Protein AF-A0A961R7E0-F1 (afdb_monomer_lite)

Sequence (83 aa):
SFHVGQVLTGTYLGQKFLGEVIAVQRLGEGNRWRLTFRFDEPVDVVTFDSFSSYRHRVTATVGSDGVTAERTSNGEPHMRIEL

Radius of gyration: 12.6 Å; chains: 1; bounding box: 29×23×34 Å

Structure (mmCIF, N/CA/C/O backbone):
data_AF-A0A961R7E0-F1
#
_entry.id   AF-A0A961R7E0-F1
#
loop_
_atom_site.group_PDB
_atom_site.id
_atom_site.type_symbol
_atom_site.label_atom_id
_atom_site.label_alt_id
_atom_site.label_comp_id
_atom_site.label_asym_id
_atom_site.label_entity_id
_atom_site.label_seq_id
_atom_site.pdbx_PDB_ins_code
_atom_site.Cartn_x
_atom_site.Cartn_y
_atom_site.Cartn_z
_atom_site.occupancy
_atom_site.B_iso_or_equiv
_atom_site.auth_seq_id
_atom_site.auth_comp_id
_atom_site.auth_asym_id
_atom_site.auth_atom_id
_atom_site.pdbx_PDB_model_num
ATOM 1 N N . SER A 1 1 ? -13.780 8.046 4.568 1.00 83.31 1 SER A N 1
ATOM 2 C CA . SER A 1 1 ? -13.157 7.338 5.708 1.00 83.31 1 SER A CA 1
ATOM 3 C C . SER A 1 1 ? -12.817 5.927 5.266 1.00 83.31 1 SER A C 1
ATOM 5 O O . SER A 1 1 ? -13.557 5.369 4.467 1.00 83.31 1 SER A O 1
ATOM 7 N N . PHE A 1 2 ? -11.716 5.360 5.755 1.00 93.25 2 PHE A N 1
ATOM 8 C CA . PHE A 1 2 ? -11.320 3.992 5.409 1.00 93.25 2 PHE A CA 1
ATOM 9 C C . PHE A 1 2 ? -11.922 2.976 6.378 1.00 93.25 2 PHE A C 1
ATOM 11 O O . PHE A 1 2 ? -11.984 3.239 7.582 1.00 93.25 2 PHE A O 1
ATOM 18 N N . HIS A 1 3 ? -12.338 1.822 5.864 1.00 95.69 3 HIS A N 1
ATOM 19 C CA . HIS A 1 3 ? -12.893 0.721 6.651 1.00 95.69 3 HIS A CA 1
ATOM 20 C C . HIS A 1 3 ? -12.467 -0.637 6.080 1.00 95.69 3 HIS A C 1
ATOM 22 O O . HIS A 1 3 ? -12.075 -0.737 4.921 1.00 95.69 3 HIS A O 1
ATOM 28 N N . VAL A 1 4 ? -12.510 -1.677 6.916 1.00 97.94 4 VAL A N 1
ATOM 29 C CA . VAL A 1 4 ? -12.228 -3.056 6.489 1.00 97.94 4 VAL A CA 1
ATOM 30 C C . VAL A 1 4 ? -13.333 -3.541 5.544 1.00 97.94 4 VAL A C 1
ATOM 32 O O . VAL A 1 4 ? -14.497 -3.199 5.744 1.00 97.94 4 VAL A O 1
ATOM 35 N N . GLY A 1 5 ? -12.967 -4.313 4.521 1.00 97.94 5 GLY A N 1
ATOM 36 C CA . GLY A 1 5 ? -13.859 -4.786 3.457 1.00 97.94 5 GLY A CA 1
ATOM 37 C C . GLY A 1 5 ? -14.030 -3.797 2.302 1.00 97.94 5 GLY A C 1
ATOM 38 O O . GLY A 1 5 ? -14.635 -4.130 1.288 1.00 97.94 5 GLY A O 1
ATOM 39 N N . GLN A 1 6 ? -13.494 -2.580 2.426 1.00 97.38 6 GLN A N 1
ATOM 40 C CA . GLN A 1 6 ? -13.546 -1.595 1.354 1.00 97.38 6 GLN A CA 1
ATOM 41 C C . GLN A 1 6 ? -12.635 -2.024 0.201 1.00 97.38 6 GLN A C 1
ATOM 43 O O . GLN A 1 6 ? -11.443 -2.248 0.409 1.00 97.38 6 GLN A O 1
ATOM 48 N N . VAL A 1 7 ? -13.179 -2.087 -1.012 1.00 97.69 7 VAL A N 1
ATOM 49 C CA . VAL A 1 7 ? -12.395 -2.303 -2.232 1.00 97.69 7 VAL A CA 1
ATOM 50 C C . VAL A 1 7 ? -12.011 -0.948 -2.812 1.00 97.69 7 VAL A C 1
ATOM 52 O O . VAL A 1 7 ? -12.869 -0.088 -3.004 1.00 97.69 7 VAL A O 1
ATOM 55 N N . LEU A 1 8 ? -10.719 -0.753 -3.053 1.00 97.62 8 LEU A N 1
ATOM 56 C CA . LEU A 1 8 ? -10.143 0.497 -3.537 1.00 97.62 8 LEU A CA 1
ATOM 57 C C . LEU A 1 8 ? -9.180 0.232 -4.692 1.00 97.62 8 LEU A C 1
ATOM 59 O O . LEU A 1 8 ? -8.551 -0.829 -4.771 1.00 97.62 8 LEU A O 1
ATOM 63 N N . THR A 1 9 ? -9.039 1.236 -5.550 1.00 98.19 9 THR A N 1
ATOM 64 C CA . THR A 1 9 ? -8.038 1.291 -6.614 1.00 98.19 9 THR A CA 1
ATOM 65 C C . THR A 1 9 ? -7.000 2.361 -6.319 1.00 98.19 9 THR A C 1
ATOM 67 O O . THR A 1 9 ? -7.179 3.240 -5.469 1.00 98.19 9 THR A O 1
ATOM 70 N N . GLY A 1 10 ? -5.872 2.269 -7.010 1.00 97.56 10 GLY A N 1
ATOM 71 C CA . GLY A 1 10 ? -4.822 3.261 -6.903 1.00 97.56 10 GLY A CA 1
ATOM 72 C C . GLY A 1 10 ? -3.519 2.793 -7.511 1.00 97.56 10 GLY A C 1
ATOM 73 O O . GLY A 1 10 ? -3.480 1.856 -8.312 1.00 97.56 10 GLY A O 1
ATOM 74 N N . THR A 1 11 ? -2.436 3.439 -7.097 1.00 97.38 11 THR A N 1
ATOM 75 C CA . THR A 1 11 ? -1.077 3.043 -7.453 1.00 97.38 11 THR A CA 1
ATOM 76 C C . THR A 1 11 ? -0.276 2.662 -6.217 1.00 97.38 11 THR A C 1
ATOM 78 O O . THR A 1 11 ? -0.374 3.303 -5.170 1.00 97.38 11 THR A O 1
ATOM 81 N N . TYR A 1 12 ? 0.528 1.610 -6.340 1.00 97.06 12 TYR A N 1
ATOM 82 C CA . TYR A 1 12 ? 1.523 1.185 -5.369 1.00 97.06 12 TYR A CA 1
ATOM 83 C C . TYR A 1 12 ? 2.867 1.022 -6.076 1.00 97.06 12 TYR A C 1
ATOM 85 O O . TYR A 1 12 ? 2.989 0.224 -7.000 1.00 97.06 12 TYR A O 1
ATOM 93 N N . LEU A 1 13 ? 3.866 1.810 -5.675 1.00 95.62 13 LEU A N 1
ATOM 94 C CA . LEU A 1 13 ? 5.188 1.874 -6.310 1.00 95.62 13 LEU A CA 1
ATOM 95 C C . LEU A 1 13 ? 5.098 2.086 -7.834 1.00 95.62 13 LEU A C 1
ATOM 97 O O . LEU A 1 13 ? 5.821 1.474 -8.611 1.00 95.62 13 LEU A O 1
ATOM 101 N N . GLY A 1 14 ? 4.175 2.958 -8.252 1.00 94.38 14 GLY A N 1
ATOM 102 C CA . GLY A 1 14 ? 3.920 3.282 -9.660 1.00 94.38 14 GLY A CA 1
ATOM 103 C C . GLY A 1 14 ? 3.023 2.287 -10.405 1.00 94.38 14 GLY A C 1
ATOM 104 O O . GLY A 1 14 ? 2.641 2.560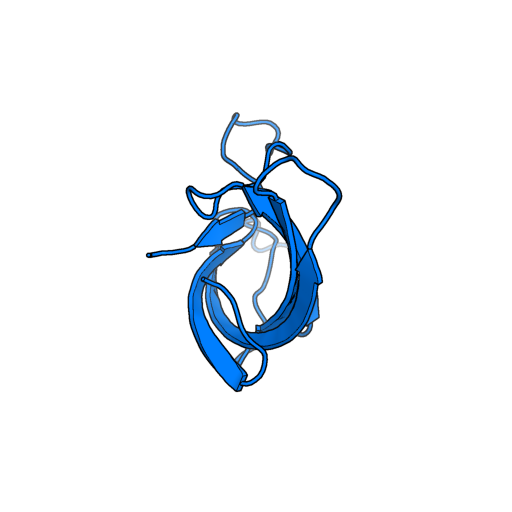 -11.539 1.00 94.38 14 GLY A O 1
ATOM 105 N N . GLN A 1 15 ? 2.639 1.178 -9.776 1.00 94.94 15 GLN A N 1
ATOM 106 C CA . GLN A 1 15 ? 1.880 0.098 -10.405 1.00 94.94 15 GLN A CA 1
ATOM 107 C C . GLN A 1 15 ? 0.424 0.147 -9.970 1.00 94.94 15 GLN A C 1
ATOM 109 O O . GLN A 1 15 ? 0.134 0.369 -8.794 1.00 94.94 15 GLN A O 1
ATOM 114 N N . LYS A 1 16 ? -0.505 -0.037 -10.908 1.00 96.75 16 LYS A N 1
ATOM 115 C CA . LYS A 1 16 ? -1.934 -0.016 -10.580 1.00 96.75 16 LYS A CA 1
ATOM 116 C C . LYS A 1 16 ? -2.303 -1.219 -9.719 1.00 96.75 16 LYS A C 1
ATOM 118 O O . LYS A 1 16 ? -1.787 -2.312 -9.929 1.00 96.75 16 LYS A O 1
ATOM 123 N N . PHE A 1 17 ? -3.225 -1.019 -8.787 1.00 97.56 17 PHE A N 1
ATOM 124 C CA . PHE A 1 17 ? -3.796 -2.102 -7.998 1.00 97.56 17 PHE A CA 1
ATOM 125 C C . PHE A 1 17 ? -5.316 -1.979 -7.903 1.00 97.56 17 PHE A C 1
ATOM 127 O O . PHE A 1 17 ? -5.872 -0.880 -7.920 1.00 97.56 17 PHE A O 1
ATOM 134 N N . LEU A 1 18 ? -5.959 -3.132 -7.736 1.00 98.12 18 LEU A N 1
ATOM 135 C CA . LEU A 1 18 ? -7.288 -3.291 -7.161 1.00 98.12 18 LEU A CA 1
ATOM 136 C C . LEU A 1 18 ? -7.112 -4.117 -5.887 1.00 98.12 18 LEU A C 1
ATOM 138 O O . LEU A 1 18 ? -6.442 -5.152 -5.913 1.00 98.12 18 LEU A O 1
ATOM 142 N N . GLY A 1 19 ? -7.652 -3.663 -4.759 1.00 97.75 19 GLY A N 1
ATOM 143 C CA . GLY A 1 19 ? -7.452 -4.378 -3.505 1.00 97.75 19 GLY A CA 1
ATOM 144 C C . GLY A 1 19 ? -8.471 -4.073 -2.428 1.00 97.75 19 GLY A C 1
ATOM 145 O O . GLY A 1 19 ? -9.024 -2.979 -2.346 1.00 97.75 19 GLY A O 1
ATOM 146 N N . GLU A 1 20 ? -8.673 -5.060 -1.567 1.00 98.31 20 GLU A N 1
ATOM 147 C CA . GLU A 1 20 ? -9.522 -4.971 -0.390 1.00 98.31 20 GLU A CA 1
ATOM 148 C C . GLU A 1 20 ? -8.702 -4.516 0.820 1.00 98.31 20 GLU A C 1
ATOM 150 O O . GLU A 1 20 ? -7.617 -5.037 1.107 1.00 98.31 20 GLU A O 1
ATOM 155 N N . VAL A 1 21 ? -9.231 -3.557 1.572 1.00 98.25 21 VAL A N 1
ATOM 156 C CA . VAL A 1 21 ? -8.691 -3.156 2.867 1.00 98.25 21 VAL A CA 1
ATOM 157 C C . VAL A 1 21 ? -9.024 -4.233 3.896 1.00 98.25 21 VAL A C 1
ATOM 159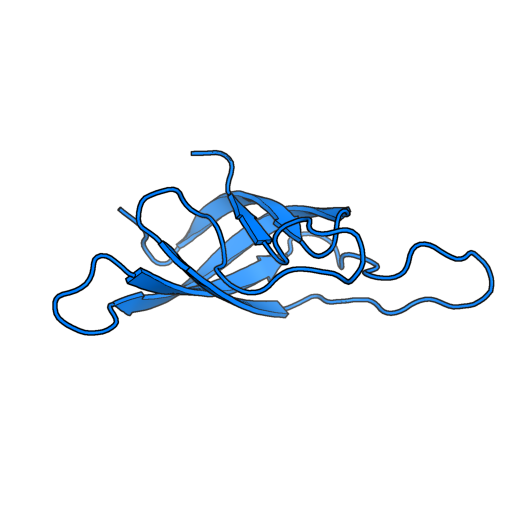 O O . VAL A 1 21 ? -10.169 -4.382 4.308 1.00 98.25 21 VAL A O 1
ATOM 162 N N . ILE A 1 22 ? -8.014 -4.954 4.373 1.00 98.44 22 ILE A N 1
ATOM 163 C CA . ILE A 1 22 ? -8.176 -6.036 5.359 1.00 98.44 22 ILE A CA 1
ATOM 164 C C . ILE A 1 22 ? -7.822 -5.611 6.790 1.00 98.44 22 ILE A C 1
ATOM 166 O O . ILE A 1 22 ? -8.109 -6.335 7.740 1.00 98.44 22 ILE A O 1
ATOM 170 N N . ALA A 1 23 ? -7.188 -4.448 6.969 1.00 98.19 23 ALA A N 1
ATOM 171 C CA . ALA A 1 23 ? -6.972 -3.849 8.285 1.00 98.19 23 ALA A CA 1
ATOM 172 C C . ALA A 1 23 ? -6.901 -2.321 8.194 1.00 98.19 23 ALA A C 1
ATOM 174 O O . ALA A 1 23 ? -6.295 -1.774 7.272 1.00 98.19 23 ALA A O 1
ATOM 175 N N . VAL A 1 24 ? -7.476 -1.645 9.191 1.00 96.94 24 VAL A N 1
ATOM 176 C CA . VAL A 1 24 ? -7.428 -0.187 9.345 1.00 96.94 24 VAL A CA 1
ATOM 177 C C . VAL A 1 24 ? -7.010 0.153 10.767 1.00 96.94 24 VAL A C 1
ATOM 179 O O . VAL A 1 24 ? -7.615 -0.312 11.729 1.00 96.94 24 VAL A O 1
ATOM 182 N N . GLN A 1 25 ? -6.010 1.016 10.900 1.00 96.06 25 GLN A N 1
ATOM 183 C CA . GLN A 1 25 ? -5.606 1.606 12.169 1.00 96.06 25 GLN A CA 1
ATOM 184 C C . GLN A 1 25 ? -5.483 3.121 12.001 1.00 96.06 25 GLN A C 1
ATOM 186 O O . GLN A 1 25 ? -4.684 3.601 11.201 1.00 96.06 25 GLN A O 1
ATOM 191 N N . ARG A 1 26 ? -6.247 3.895 12.776 1.00 92.94 26 ARG A N 1
ATOM 192 C CA . ARG A 1 26 ? -6.077 5.353 12.841 1.00 92.94 26 ARG A CA 1
ATOM 193 C C . ARG A 1 26 ? -4.856 5.681 13.703 1.00 92.94 26 ARG A C 1
ATOM 195 O O . ARG A 1 26 ? -4.711 5.125 14.789 1.00 92.94 26 ARG A O 1
ATOM 202 N N . LEU A 1 27 ? -3.969 6.549 13.220 1.00 91.38 27 LEU A N 1
ATOM 203 C CA . LEU A 1 27 ? -2.724 6.894 13.913 1.00 91.38 27 LEU A CA 1
ATOM 204 C C . LEU A 1 27 ? -2.811 8.285 14.557 1.00 91.38 27 LEU A C 1
ATOM 206 O O . LEU A 1 27 ? -2.519 9.284 13.904 1.00 91.38 27 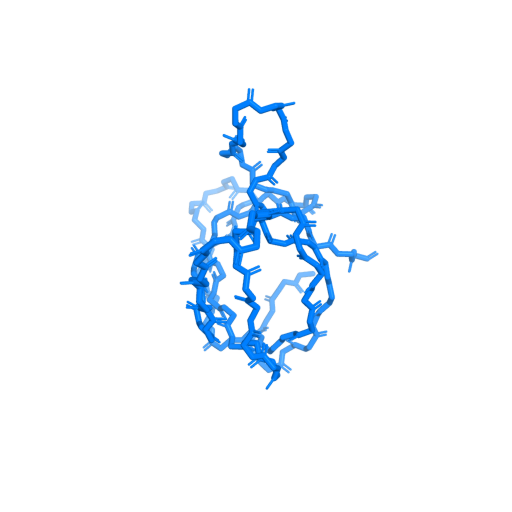LEU A O 1
ATOM 210 N N . GLY A 1 28 ? -3.131 8.328 15.853 1.00 81.81 28 GLY A N 1
ATOM 211 C CA . GLY A 1 28 ? -3.152 9.560 16.654 1.00 81.81 28 GLY A CA 1
ATOM 212 C C . GLY A 1 28 ? -4.264 10.545 16.266 1.00 81.81 28 GLY A C 1
ATOM 213 O O . GLY A 1 28 ? -5.263 10.161 15.658 1.00 81.81 28 GLY A O 1
ATOM 214 N N . GLU A 1 29 ? -4.086 11.818 16.637 1.00 73.56 29 GLU A N 1
ATOM 215 C CA . GLU A 1 29 ? -5.020 12.912 16.308 1.00 73.56 29 GLU A CA 1
ATOM 216 C C . GLU A 1 29 ? -4.891 13.397 14.857 1.00 73.56 29 GLU A C 1
ATOM 218 O O . GLU A 1 29 ? -5.842 13.927 14.284 1.00 73.56 29 GLU A O 1
ATOM 223 N N . GLY A 1 30 ? -3.728 13.180 14.236 1.00 67.44 30 GLY A N 1
ATOM 224 C CA . GLY A 1 30 ? -3.523 13.461 12.821 1.00 67.44 30 GLY A CA 1
ATOM 225 C C . GLY A 1 30 ? -4.368 12.509 11.984 1.00 67.44 30 GLY A C 1
ATOM 226 O O . GLY A 1 30 ? -4.338 11.302 12.208 1.00 67.44 30 GLY A O 1
ATOM 227 N N . ASN A 1 31 ? -5.120 13.038 11.018 1.00 85.44 31 ASN A N 1
ATOM 228 C CA . ASN A 1 31 ? -5.906 12.274 10.045 1.00 85.44 31 ASN A CA 1
ATOM 229 C C . ASN A 1 31 ? -4.998 11.412 9.147 1.00 85.44 31 ASN A C 1
ATOM 231 O O . ASN A 1 31 ? -4.807 11.695 7.967 1.00 85.44 31 ASN A O 1
ATOM 235 N N . ARG A 1 32 ? -4.396 10.377 9.730 1.00 93.31 32 ARG A N 1
ATOM 236 C CA . ARG A 1 32 ? -3.589 9.366 9.067 1.00 93.31 32 ARG A CA 1
ATOM 237 C C . ARG A 1 32 ? -4.109 7.991 9.428 1.00 93.31 32 ARG A C 1
ATOM 239 O O . ARG A 1 32 ? -4.489 7.723 10.573 1.00 93.31 32 ARG A O 1
ATOM 246 N N . TRP A 1 33 ? -4.047 7.101 8.455 1.00 95.75 33 TRP A N 1
ATOM 247 C CA . TRP A 1 33 ? -4.472 5.722 8.591 1.00 95.75 33 TRP A CA 1
ATOM 248 C C . TRP A 1 33 ? -3.345 4.812 8.153 1.00 95.75 33 TRP A C 1
ATOM 250 O O . TRP A 1 33 ? -2.781 4.978 7.077 1.00 95.75 33 TRP A O 1
ATOM 260 N N . ARG A 1 34 ? -3.039 3.821 8.980 1.00 97.06 34 ARG A N 1
ATOM 261 C CA . ARG A 1 34 ? -2.315 2.640 8.546 1.00 97.06 34 ARG A CA 1
ATOM 262 C C . ARG A 1 34 ? -3.327 1.658 7.979 1.00 97.06 34 ARG A C 1
ATOM 264 O O . ARG A 1 34 ? -4.194 1.170 8.703 1.00 97.06 34 ARG A O 1
ATOM 271 N N . LEU A 1 35 ?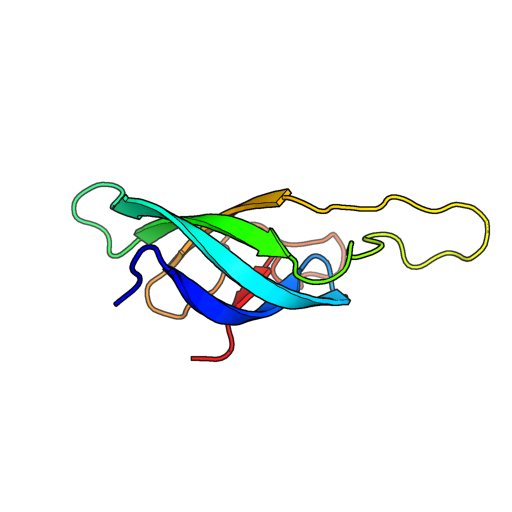 -3.217 1.411 6.685 1.00 97.75 35 LEU A N 1
ATOM 272 C CA . LEU A 1 35 ? -4.080 0.521 5.927 1.00 97.75 35 LEU A CA 1
ATOM 273 C C . LEU A 1 35 ? -3.282 -0.702 5.512 1.00 97.75 35 LEU A C 1
ATOM 275 O O . LEU A 1 35 ? -2.139 -0.576 5.073 1.00 97.75 35 LEU A O 1
ATOM 279 N N . THR A 1 36 ? -3.893 -1.872 5.622 1.00 98.44 36 THR A N 1
ATOM 280 C CA . THR A 1 36 ? -3.378 -3.089 5.003 1.00 98.44 36 THR A CA 1
ATOM 281 C C . THR A 1 36 ? -4.311 -3.500 3.882 1.00 98.44 36 THR A C 1
ATOM 283 O O . THR A 1 36 ? -5.494 -3.729 4.123 1.00 98.44 36 THR A O 1
ATOM 286 N N . PHE A 1 37 ? -3.757 -3.643 2.686 1.00 98.31 37 PHE A N 1
ATOM 287 C CA . PHE A 1 37 ? -4.460 -4.101 1.498 1.00 98.31 37 PHE A CA 1
ATOM 288 C C . PHE A 1 37 ? -4.117 -5.553 1.207 1.00 98.31 37 PHE A C 1
ATOM 290 O O . PHE A 1 37 ? -2.959 -5.953 1.350 1.00 98.31 37 PHE A O 1
ATOM 297 N N . ARG A 1 38 ? -5.108 -6.316 0.756 1.00 98.31 38 ARG A N 1
ATOM 298 C CA . ARG A 1 38 ? -4.924 -7.531 -0.034 1.00 98.31 38 ARG A CA 1
ATOM 299 C C . ARG A 1 38 ? -5.291 -7.187 -1.473 1.00 98.31 38 ARG A C 1
ATOM 301 O O . ARG A 1 38 ? -6.430 -6.814 -1.729 1.00 98.31 38 ARG A O 1
ATOM 308 N N . PHE A 1 39 ? -4.331 -7.274 -2.382 1.00 97.56 39 PHE A N 1
ATOM 309 C CA . PHE A 1 39 ? -4.599 -7.065 -3.799 1.00 97.56 39 PHE A CA 1
ATOM 310 C C . PHE A 1 39 ? -5.335 -8.270 -4.380 1.00 97.56 39 PHE A C 1
ATOM 312 O O . PHE A 1 39 ? -5.094 -9.406 -3.957 1.00 97.56 39 PHE A O 1
ATOM 319 N N . ASP A 1 40 ? -6.251 -7.990 -5.303 1.00 94.25 40 ASP A N 1
ATOM 320 C CA . ASP A 1 40 ? -7.035 -9.003 -6.008 1.00 94.25 40 ASP A CA 1
ATOM 321 C C . ASP A 1 40 ? -6.113 -9.882 -6.865 1.00 94.25 40 ASP A C 1
ATOM 323 O O . ASP A 1 40 ? -6.056 -11.101 -6.694 1.00 94.25 40 ASP A O 1
ATOM 327 N N . GLU A 1 41 ? -5.253 -9.229 -7.650 1.00 93.69 41 GLU A N 1
ATOM 328 C CA . GLU A 1 41 ? -4.120 -9.843 -8.335 1.00 93.69 41 GLU A CA 1
ATOM 329 C C . GLU A 1 41 ? -2.796 -9.378 -7.705 1.00 93.69 41 GLU A C 1
ATOM 331 O O . GLU A 1 41 ? -2.672 -8.213 -7.309 1.00 93.69 41 GLU A O 1
ATOM 336 N N . PRO A 1 42 ? -1.779 -10.254 -7.581 1.00 93.12 42 PRO A N 1
ATOM 337 C CA . PRO A 1 42 ? -0.451 -9.815 -7.173 1.00 93.12 42 PRO A CA 1
ATOM 338 C C . PRO A 1 42 ? 0.084 -8.705 -8.078 1.00 93.12 42 PRO A C 1
ATOM 340 O O . PRO A 1 42 ? 0.188 -8.864 -9.289 1.00 93.12 42 PRO A O 1
ATOM 343 N N . VAL A 1 43 ? 0.516 -7.611 -7.460 1.00 93.25 43 VAL A N 1
ATOM 344 C CA . VAL A 1 43 ? 1.123 -6.478 -8.160 1.00 93.25 43 VAL A CA 1
ATOM 345 C C . VAL A 1 43 ? 2.625 -6.707 -8.236 1.00 93.25 43 VAL A C 1
ATOM 347 O O . VAL A 1 43 ? 3.273 -6.842 -7.194 1.00 93.25 43 VAL A O 1
ATOM 350 N N . ASP A 1 44 ? 3.183 -6.765 -9.444 1.00 92.44 44 ASP A N 1
ATOM 351 C CA . ASP A 1 44 ? 4.635 -6.743 -9.627 1.00 92.44 44 ASP A CA 1
ATOM 352 C C . ASP A 1 44 ? 5.147 -5.326 -9.380 1.00 92.44 44 ASP A C 1
ATOM 354 O O . ASP A 1 44 ? 4.778 -4.409 -10.105 1.00 92.44 44 ASP A O 1
ATOM 358 N N . VAL A 1 45 ? 5.957 -5.119 -8.341 1.00 87.56 45 VAL A N 1
ATOM 359 C CA . VAL A 1 45 ? 6.369 -3.765 -7.929 1.00 87.56 45 VAL A CA 1
ATOM 360 C C . VAL A 1 45 ? 7.662 -3.282 -8.577 1.00 87.56 45 VAL A C 1
ATOM 362 O O . VAL A 1 45 ? 8.172 -2.224 -8.208 1.00 87.56 45 VAL A O 1
ATOM 365 N N . VAL A 1 46 ? 8.231 -4.054 -9.499 1.00 86.81 46 VAL A N 1
ATOM 366 C CA . VAL A 1 46 ? 9.433 -3.665 -10.240 1.00 86.81 46 VAL A CA 1
ATOM 367 C C . VAL A 1 46 ? 9.095 -3.385 -11.696 1.00 86.81 46 VAL A C 1
ATOM 369 O O . VAL A 1 46 ? 8.172 -3.955 -12.260 1.00 86.81 46 VAL A O 1
ATOM 372 N N . THR A 1 47 ? 9.817 -2.440 -12.292 1.00 79.44 47 THR A N 1
ATOM 373 C CA . THR A 1 47 ? 9.554 -1.949 -13.654 1.00 79.44 47 THR A CA 1
ATOM 374 C C . THR A 1 47 ? 10.543 -2.484 -14.692 1.00 79.44 47 THR A C 1
ATOM 376 O O . THR A 1 47 ? 10.497 -2.048 -15.836 1.00 79.44 47 THR A O 1
ATOM 379 N N . PHE A 1 48 ? 11.482 -3.356 -14.306 1.00 77.50 48 PHE A N 1
ATOM 380 C CA . PHE A 1 48 ? 12.499 -3.914 -15.203 1.00 77.50 48 PHE A CA 1
ATOM 381 C C . PHE A 1 48 ? 12.169 -5.365 -15.547 1.00 77.50 48 PHE A C 1
ATOM 383 O O . PHE A 1 48 ? 11.926 -6.156 -14.645 1.00 77.50 48 PHE A O 1
ATOM 390 N N . ASP A 1 49 ? 12.287 -5.735 -16.821 1.00 73.56 49 ASP A N 1
ATOM 391 C CA . ASP A 1 49 ? 11.910 -7.074 -17.305 1.00 73.56 49 ASP A CA 1
ATOM 392 C C . ASP A 1 49 ? 12.827 -8.213 -16.814 1.00 73.56 49 ASP A C 1
ATOM 394 O O . ASP A 1 49 ? 12.509 -9.390 -16.966 1.00 73.56 49 ASP A O 1
ATOM 398 N N . SER A 1 50 ? 13.985 -7.891 -16.227 1.00 82.50 50 SER A N 1
ATOM 399 C CA . SER A 1 50 ? 14.986 -8.890 -15.828 1.00 82.50 50 SER A CA 1
ATOM 400 C C . SER A 1 50 ? 14.645 -9.649 -14.540 1.00 82.50 50 SER A C 1
ATOM 402 O O . SER A 1 50 ? 15.330 -10.623 -14.226 1.00 82.50 50 SER A O 1
ATOM 404 N N . PHE A 1 51 ? 13.649 -9.204 -13.763 1.00 86.19 51 PHE A N 1
ATOM 405 C CA . PHE A 1 51 ? 13.148 -9.918 -12.584 1.00 86.19 51 PHE A CA 1
ATOM 406 C C . PHE A 1 51 ? 11.768 -9.405 -12.145 1.00 86.19 51 PHE A C 1
ATOM 408 O O . PHE A 1 51 ? 11.405 -8.278 -12.455 1.00 86.19 51 PHE A O 1
ATOM 415 N N . SER A 1 52 ? 11.055 -10.205 -11.347 1.00 86.06 52 SER A N 1
ATOM 416 C CA . SER A 1 52 ? 9.756 -9.846 -10.760 1.00 86.06 52 SER A CA 1
ATOM 417 C C . SER A 1 52 ? 9.806 -9.795 -9.237 1.00 86.06 52 SER A C 1
ATOM 419 O O . SER A 1 52 ? 10.582 -10.498 -8.585 1.00 86.06 52 SER A O 1
ATOM 421 N N . SER A 1 53 ? 8.932 -8.986 -8.645 1.00 92.06 53 SER A N 1
ATOM 422 C CA . SER A 1 53 ? 8.753 -8.857 -7.201 1.00 92.06 53 SER A CA 1
ATOM 423 C C . SER A 1 53 ? 7.279 -8.631 -6.886 1.00 92.06 53 SER A C 1
ATOM 425 O O . SER A 1 53 ? 6.825 -7.519 -6.631 1.00 92.06 53 SER A O 1
ATOM 427 N N . TYR A 1 54 ? 6.516 -9.717 -6.862 1.00 94.06 54 TYR A N 1
ATOM 428 C CA . TYR A 1 54 ? 5.084 -9.649 -6.605 1.00 94.06 54 TYR A CA 1
ATOM 429 C C . TYR A 1 54 ? 4.753 -9.306 -5.153 1.00 94.06 54 TYR A C 1
ATOM 431 O O . TYR A 1 54 ? 5.407 -9.752 -4.199 1.00 94.06 54 TYR A O 1
ATOM 439 N N . ARG A 1 55 ? 3.689 -8.529 -4.968 1.00 96.56 55 ARG A N 1
ATOM 440 C CA . ARG A 1 55 ? 3.072 -8.249 -3.673 1.00 96.56 55 ARG A CA 1
ATOM 441 C C . ARG A 1 55 ? 1.596 -8.590 -3.744 1.00 96.56 55 ARG A C 1
ATOM 443 O O . ARG A 1 55 ? 0.872 -8.062 -4.571 1.00 96.56 55 ARG A O 1
ATOM 450 N N . HIS A 1 56 ? 1.153 -9.450 -2.835 1.00 96.75 56 HIS A N 1
ATOM 451 C CA . HIS A 1 56 ? -0.269 -9.751 -2.636 1.00 96.75 56 HIS A CA 1
ATOM 452 C C . HIS A 1 56 ? -0.875 -8.937 -1.497 1.00 96.75 56 HIS A C 1
ATOM 454 O O . HIS A 1 56 ? -2.082 -8.727 -1.438 1.00 96.75 56 HIS A O 1
ATOM 460 N N . ARG A 1 5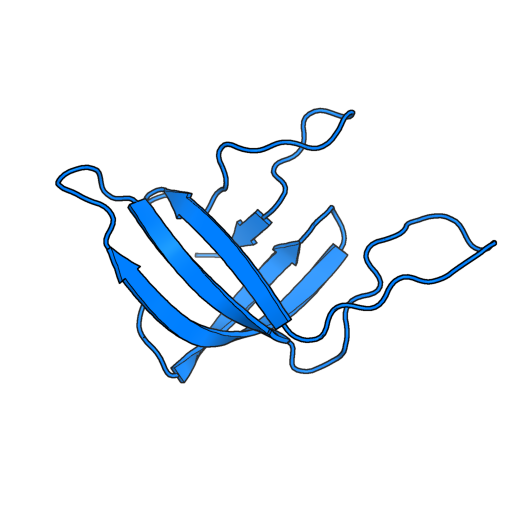7 ? -0.037 -8.535 -0.539 1.00 97.44 57 ARG A N 1
ATOM 461 C CA . ARG A 1 57 ? -0.453 -7.833 0.666 1.00 97.44 57 ARG A CA 1
ATOM 462 C C . ARG A 1 57 ? 0.557 -6.757 0.999 1.00 97.44 57 ARG A C 1
ATOM 464 O O . ARG A 1 57 ? 1.756 -7.029 1.042 1.00 97.44 57 ARG A O 1
ATOM 471 N N . VAL A 1 58 ? 0.063 -5.559 1.271 1.00 97.75 58 VAL A N 1
ATOM 472 C CA . VAL A 1 58 ? 0.897 -4.400 1.596 1.00 97.75 58 VAL A CA 1
ATOM 473 C C . VAL A 1 58 ? 0.288 -3.629 2.752 1.00 97.75 58 VAL A C 1
ATOM 475 O O . VAL A 1 58 ? -0.929 -3.612 2.919 1.00 97.75 58 VAL A O 1
ATOM 478 N N . THR A 1 59 ? 1.135 -2.982 3.544 1.00 98.06 59 THR A N 1
ATOM 479 C CA . THR A 1 59 ? 0.702 -2.046 4.581 1.00 98.06 59 THR A CA 1
ATOM 480 C C . THR A 1 59 ? 1.312 -0.688 4.285 1.00 98.06 59 THR A C 1
ATOM 482 O O . THR A 1 59 ? 2.525 -0.589 4.113 1.00 98.06 59 THR A O 1
ATOM 485 N N . ALA A 1 60 ? 0.482 0.349 4.250 1.00 97.44 60 ALA A N 1
ATOM 486 C CA . ALA A 1 60 ? 0.894 1.720 3.984 1.00 97.44 60 ALA A CA 1
ATOM 487 C C . ALA A 1 60 ? 0.255 2.675 4.994 1.00 97.44 60 ALA A C 1
ATOM 489 O O . ALA A 1 60 ? -0.830 2.412 5.514 1.00 97.44 60 ALA A O 1
ATOM 490 N N . THR A 1 61 ? 0.937 3.782 5.287 1.00 97.31 61 THR A N 1
ATOM 491 C CA . THR A 1 61 ? 0.371 4.866 6.095 1.00 97.31 61 THR A CA 1
ATOM 492 C C . THR A 1 61 ? -0.000 6.015 5.172 1.00 97.31 61 THR A C 1
ATOM 494 O O . THR A 1 61 ? 0.883 6.627 4.581 1.00 97.31 61 THR A O 1
ATOM 497 N N . VAL A 1 62 ? -1.291 6.312 5.060 1.00 96.69 62 VAL A N 1
ATOM 498 C CA . VAL A 1 62 ? -1.816 7.369 4.188 1.00 96.69 62 VAL A CA 1
ATOM 499 C C . VAL A 1 62 ? -2.395 8.525 4.993 1.00 96.69 62 VAL A C 1
ATOM 501 O O . VAL A 1 62 ? -2.895 8.330 6.108 1.00 96.69 62 VAL A O 1
ATOM 504 N N . GLY A 1 63 ? -2.319 9.728 4.430 1.00 95.06 63 GLY A N 1
ATOM 505 C CA . GLY A 1 63 ? -3.042 10.902 4.909 1.00 95.06 63 GLY A CA 1
ATOM 506 C C . GLY A 1 63 ? -4.528 10.876 4.546 1.00 95.06 63 GLY A C 1
ATOM 507 O O . GLY A 1 63 ? -5.049 9.904 3.995 1.00 95.06 63 GLY A O 1
ATOM 508 N N . SER A 1 64 ? -5.228 11.970 4.851 1.00 92.19 64 SER A N 1
ATOM 509 C CA . SER A 1 64 ? -6.643 12.164 4.481 1.00 92.19 64 SER A CA 1
ATOM 510 C C . SER A 1 64 ? -6.878 12.297 2.989 1.00 92.19 64 SER A C 1
ATOM 512 O O . SER A 1 64 ? -7.999 12.102 2.538 1.00 92.19 64 SER A O 1
ATOM 514 N N . ASP A 1 65 ? -5.826 12.613 2.247 1.00 93.88 65 ASP A N 1
ATOM 515 C CA . ASP A 1 65 ? -5.772 12.636 0.792 1.00 93.88 65 ASP A CA 1
ATOM 516 C C . ASP A 1 65 ? -5.540 11.246 0.174 1.00 93.88 65 ASP A C 1
ATOM 518 O O . ASP A 1 65 ? -5.513 11.122 -1.045 1.00 93.88 65 ASP A O 1
ATOM 522 N N . GLY A 1 66 ? -5.369 10.195 0.988 1.00 95.81 66 GLY A N 1
ATOM 523 C CA . GLY A 1 66 ? -5.115 8.841 0.497 1.00 95.81 66 GLY A CA 1
ATOM 524 C C . GLY A 1 66 ? -3.697 8.638 -0.044 1.00 95.81 66 GLY A C 1
ATOM 525 O O . GLY A 1 66 ? -3.466 7.685 -0.789 1.00 95.81 66 GLY A O 1
ATOM 526 N N . VAL A 1 67 ? -2.745 9.505 0.321 1.00 97.31 67 VAL A N 1
ATOM 527 C CA . VAL A 1 67 ? -1.367 9.483 -0.191 1.00 97.31 67 VAL A CA 1
ATOM 528 C C . VAL A 1 67 ? -0.364 9.181 0.926 1.00 97.31 67 VAL A C 1
ATOM 530 O O . VAL A 1 67 ? -0.520 9.628 2.066 1.00 97.31 67 VAL A O 1
ATOM 533 N N . THR A 1 68 ? 0.678 8.404 0.618 1.00 97.62 68 THR A N 1
ATOM 534 C CA . THR A 1 68 ? 1.811 8.176 1.533 1.00 97.62 68 THR A CA 1
ATOM 535 C C . THR A 1 68 ? 2.751 9.374 1.589 1.00 97.62 68 THR A C 1
ATOM 537 O O . THR A 1 68 ? 2.988 10.047 0.586 1.00 97.62 68 THR A O 1
ATOM 540 N N . ALA A 1 69 ? 3.369 9.597 2.749 1.00 95.75 69 ALA A N 1
ATOM 541 C CA . ALA A 1 69 ? 4.459 10.567 2.865 1.00 95.75 69 ALA A CA 1
ATOM 542 C C . ALA A 1 69 ? 5.759 10.035 2.235 1.00 95.75 69 ALA A C 1
ATOM 544 O O . ALA A 1 69 ? 6.560 10.809 1.711 1.00 95.75 69 ALA A O 1
ATOM 545 N N . GLU A 1 70 ? 5.964 8.717 2.283 1.00 96.38 70 GLU A N 1
ATOM 546 C CA . GLU A 1 70 ? 7.080 8.026 1.650 1.00 96.38 70 GLU A CA 1
ATOM 547 C C . GLU A 1 70 ? 6.979 8.113 0.125 1.00 96.38 70 GLU A C 1
ATOM 549 O O . GLU A 1 70 ? 5.895 7.964 -0.455 1.00 96.38 70 GLU A O 1
ATOM 554 N N . ARG A 1 71 ? 8.129 8.340 -0.513 1.00 96.31 71 ARG A N 1
ATOM 555 C CA . ARG A 1 71 ? 8.259 8.544 -1.954 1.00 96.31 71 ARG A CA 1
ATOM 556 C C . ARG A 1 71 ? 9.375 7.685 -2.533 1.00 96.31 71 ARG A C 1
ATOM 558 O O . ARG A 1 71 ? 10.391 7.459 -1.876 1.00 96.31 71 ARG A O 1
ATOM 565 N N . THR A 1 72 ? 9.186 7.261 -3.775 1.00 92.38 72 THR A N 1
ATOM 566 C CA . THR A 1 72 ? 10.200 6.612 -4.605 1.00 92.38 72 THR A CA 1
ATOM 567 C C . THR A 1 72 ? 11.323 7.597 -4.946 1.00 92.38 72 THR A C 1
ATOM 569 O O . THR A 1 72 ? 11.207 8.809 -4.754 1.00 92.38 72 THR A O 1
ATOM 572 N N . SER A 1 73 ? 12.427 7.093 -5.500 1.00 91.62 73 SER A N 1
ATOM 573 C CA . SER A 1 73 ? 13.577 7.918 -5.900 1.00 91.62 73 SER A CA 1
ATOM 574 C C . SER A 1 73 ? 13.249 8.980 -6.957 1.00 91.62 73 SER A C 1
ATOM 576 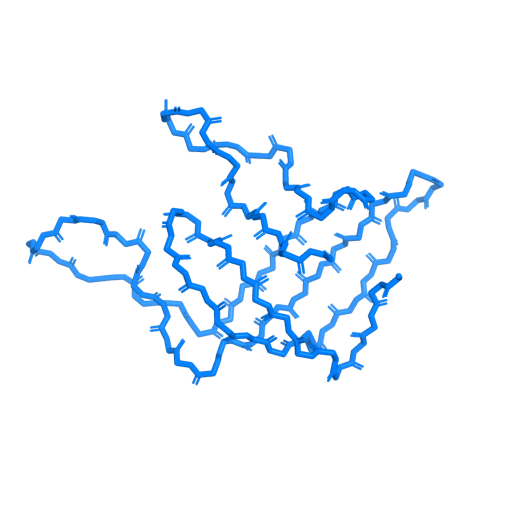O O . SER A 1 73 ? 13.914 10.011 -7.003 1.00 91.62 73 SER A O 1
ATOM 578 N N . ASN A 1 74 ? 12.218 8.761 -7.778 1.00 89.75 74 ASN A N 1
ATOM 579 C CA . ASN A 1 74 ? 11.709 9.740 -8.744 1.00 89.75 74 ASN A CA 1
ATOM 580 C C . ASN A 1 74 ? 10.667 10.712 -8.150 1.00 89.75 74 ASN A C 1
ATOM 582 O O . ASN A 1 74 ? 10.088 11.499 -8.890 1.00 89.75 74 ASN A O 1
ATOM 586 N N . GLY A 1 75 ? 10.440 10.685 -6.833 1.00 94.31 75 GLY A N 1
ATOM 587 C CA . GLY A 1 75 ? 9.602 11.651 -6.119 1.00 94.31 75 GLY A CA 1
ATOM 588 C C . GLY A 1 75 ? 8.113 11.307 -6.043 1.00 94.31 75 GLY A C 1
ATOM 589 O O . GLY A 1 75 ? 7.371 12.024 -5.369 1.00 94.31 75 GLY A O 1
ATOM 590 N N . GLU A 1 76 ? 7.667 10.213 -6.662 1.00 95.75 76 GLU A N 1
ATOM 591 C CA . GLU A 1 76 ? 6.268 9.784 -6.597 1.00 95.75 76 GLU A CA 1
ATOM 592 C C . GLU A 1 76 ? 5.939 9.103 -5.258 1.00 95.75 76 GLU A C 1
ATOM 594 O O . GLU A 1 76 ? 6.787 8.417 -4.687 1.00 95.75 76 GLU A O 1
ATOM 599 N N . PRO A 1 77 ? 4.719 9.259 -4.713 1.00 97.38 77 PRO A N 1
ATOM 600 C CA . PRO A 1 77 ? 4.312 8.542 -3.509 1.00 97.38 77 PRO A CA 1
ATOM 601 C C . PRO A 1 77 ? 4.395 7.024 -3.686 1.00 97.38 77 PRO A C 1
ATOM 603 O O . PRO A 1 77 ? 4.035 6.484 -4.731 1.00 97.38 77 PRO A O 1
ATOM 606 N N . HIS A 1 78 ? 4.795 6.314 -2.631 1.00 97.38 78 HIS A N 1
ATOM 607 C CA . HIS A 1 78 ? 4.738 4.853 -2.618 1.00 97.38 78 HIS A CA 1
ATOM 608 C C . HIS A 1 78 ? 3.320 4.317 -2.795 1.00 97.38 78 HIS A C 1
ATOM 610 O O . HIS A 1 78 ? 3.160 3.273 -3.417 1.00 97.38 78 HIS A O 1
ATOM 616 N N . MET A 1 79 ? 2.304 4.986 -2.250 1.00 97.94 79 MET A N 1
ATOM 617 C CA . MET A 1 79 ? 0.908 4.646 -2.495 1.00 97.94 79 MET A CA 1
ATOM 618 C C . MET A 1 79 ? 0.060 5.903 -2.677 1.00 97.94 79 MET A C 1
ATOM 620 O O . MET A 1 79 ? 0.185 6.866 -1.914 1.00 97.94 79 MET A O 1
ATOM 624 N N . ARG A 1 80 ? -0.836 5.858 -3.664 1.00 98.00 80 ARG A N 1
ATOM 625 C CA . ARG A 1 80 ? -1.918 6.824 -3.870 1.00 98.00 80 ARG A CA 1
ATOM 626 C C . ARG A 1 80 ? -3.216 6.062 -4.098 1.00 98.00 80 ARG A C 1
ATOM 628 O O . ARG A 1 80 ? -3.292 5.258 -5.021 1.00 98.00 80 ARG A O 1
ATOM 635 N N . ILE A 1 81 ? -4.213 6.327 -3.265 1.00 97.62 81 ILE A N 1
ATOM 636 C CA . ILE A 1 81 ? -5.572 5.796 -3.401 1.00 97.62 81 ILE A CA 1
ATOM 637 C C . ILE A 1 81 ? -6.381 6.736 -4.299 1.00 97.62 81 ILE A C 1
ATOM 639 O O . ILE A 1 81 ? -6.273 7.955 -4.174 1.00 97.62 81 ILE A O 1
ATOM 643 N N . GLU A 1 82 ? -7.194 6.176 -5.186 1.00 96.44 82 GLU A N 1
ATOM 644 C CA . GLU A 1 82 ? -8.214 6.919 -5.929 1.00 96.44 82 GLU A CA 1
ATOM 645 C C . GLU A 1 82 ? -9.452 7.071 -5.024 1.00 96.44 82 GLU A C 1
ATOM 647 O O . GLU A 1 82 ? -10.139 6.088 -4.741 1.00 96.44 82 GLU A O 1
ATOM 652 N N . LEU A 1 83 ? -9.660 8.279 -4.480 1.00 87.69 83 LEU A N 1
ATOM 653 C CA . LEU A 1 83 ? -10.737 8.609 -3.531 1.00 87.69 83 LEU A CA 1
ATOM 654 C C . LEU A 1 83 ? -12.010 9.122 -4.209 1.00 87.69 83 LEU A C 1
ATOM 656 O O . LEU A 1 83 ? -11.887 9.842 -5.225 1.00 87.69 83 LEU A O 1
#

pLDDT: mean 93.6, std 6.35, range [67.44, 98.44]

Foldseek 3Di:
DDDFQDWWWWDALNWIFTWTFHDWDQDPPAQKIWTKTQTPDWTFNDDDPPDTDTDRIDIAIAHPQQFGPDADPVRHTNIHIDD

Secondary structure (DSSP, 8-state):
---TT-EEEEEETTEEEEEEEEEEEE-SSSS-EEEEEEEEEEEE----TT---EEEEEEEEE-TTSBBS-B-TTS-BSEEE--